Protein AF-A0A645D4P2-F1 (afdb_monomer)

Mean predicted aligned error: 5.62 Å

Structure (mmCIF, N/CA/C/O backbone):
data_AF-A0A645D4P2-F1
#
_entry.id   AF-A0A645D4P2-F1
#
loop_
_atom_site.group_PDB
_atom_site.id
_atom_site.type_symbol
_atom_site.label_atom_id
_atom_site.label_alt_id
_atom_site.label_comp_id
_atom_site.label_asym_id
_atom_site.label_entity_id
_atom_site.label_seq_id
_atom_site.pdbx_PDB_ins_code
_atom_site.Cartn_x
_atom_site.Cartn_y
_atom_site.Cartn_z
_atom_site.occupancy
_atom_site.B_iso_or_equiv
_atom_site.auth_seq_id
_atom_site.auth_comp_id
_atom_site.auth_asym_id
_atom_site.auth_atom_id
_atom_site.pdbx_PDB_model_num
ATOM 1 N N . MET A 1 1 ? -5.828 -7.688 -6.138 1.00 94.00 1 MET A N 1
ATOM 2 C CA . MET A 1 1 ? -4.393 -7.335 -6.140 1.00 94.00 1 MET A CA 1
ATOM 3 C C . MET A 1 1 ? -4.231 -5.872 -5.754 1.00 94.00 1 MET A C 1
ATOM 5 O O . MET A 1 1 ? -5.109 -5.082 -6.082 1.00 94.00 1 MET A O 1
ATOM 9 N N . ILE A 1 2 ? -3.149 -5.520 -5.058 1.00 96.50 2 ILE A N 1
ATOM 10 C CA . ILE A 1 2 ? -2.760 -4.126 -4.807 1.00 96.50 2 ILE A CA 1
ATOM 11 C C . ILE A 1 2 ? -1.397 -3.894 -5.472 1.00 96.50 2 ILE A C 1
ATOM 13 O O . ILE A 1 2 ? -0.503 -4.706 -5.253 1.00 96.50 2 ILE A O 1
ATOM 17 N N . HIS A 1 3 ? -1.246 -2.829 -6.264 1.00 95.44 3 HIS A N 1
ATOM 18 C CA . HIS A 1 3 ? 0.012 -2.453 -6.926 1.00 95.44 3 HIS A CA 1
ATOM 19 C C . HIS A 1 3 ? 0.374 -0.998 -6.607 1.00 95.44 3 HIS A C 1
ATOM 21 O O . HIS A 1 3 ? -0.410 -0.090 -6.860 1.00 95.44 3 HIS A O 1
ATOM 27 N N . LEU A 1 4 ? 1.554 -0.747 -6.049 1.00 95.38 4 LEU A N 1
ATOM 28 C CA . LEU A 1 4 ? 1.895 0.562 -5.475 1.00 95.38 4 LEU A CA 1
ATOM 29 C C . LEU A 1 4 ? 2.664 1.469 -6.446 1.00 95.38 4 LEU A C 1
ATOM 31 O O . LEU A 1 4 ? 3.455 2.280 -5.994 1.00 95.38 4 LEU A O 1
ATOM 35 N N . GLY A 1 5 ? 2.423 1.341 -7.752 1.00 93.44 5 GLY A N 1
ATOM 36 C CA . GLY A 1 5 ? 3.060 2.134 -8.819 1.00 93.44 5 GLY A CA 1
ATOM 37 C C . GLY A 1 5 ? 4.342 1.539 -9.397 1.00 93.44 5 GLY A C 1
ATOM 38 O O . GLY A 1 5 ? 4.770 0.473 -8.963 1.00 93.44 5 GLY A O 1
ATOM 39 N N . ASP A 1 6 ? 4.914 2.231 -10.383 1.00 91.94 6 ASP A N 1
ATOM 40 C CA . ASP A 1 6 ? 6.111 1.848 -11.152 1.00 91.94 6 ASP A CA 1
ATOM 41 C C . ASP A 1 6 ? 5.951 0.507 -11.892 1.00 91.94 6 ASP A C 1
ATOM 43 O O . ASP A 1 6 ? 6.824 -0.358 -11.885 1.00 91.94 6 ASP A O 1
ATOM 47 N N . GLY A 1 7 ? 4.793 0.316 -12.524 1.00 89.88 7 GLY A N 1
ATOM 48 C CA . GLY A 1 7 ? 4.439 -0.942 -13.190 1.00 89.88 7 GLY A CA 1
ATOM 49 C C . GLY A 1 7 ? 3.096 -0.899 -13.912 1.00 89.88 7 GLY A C 1
ATOM 50 O O . GLY A 1 7 ? 2.404 -1.913 -13.999 1.00 89.88 7 GLY A O 1
ATOM 51 N N . LYS A 1 8 ? 2.682 0.274 -14.414 1.00 89.50 8 LYS A N 1
ATOM 52 C CA . LYS A 1 8 ? 1.379 0.462 -15.077 1.00 89.50 8 LYS A CA 1
ATOM 53 C C . LYS A 1 8 ? 1.113 -0.565 -16.180 1.00 89.50 8 LYS A C 1
ATOM 55 O O . LYS A 1 8 ? 0.022 -1.119 -16.231 1.00 89.50 8 LYS A O 1
ATOM 60 N N . ALA A 1 9 ? 2.098 -0.848 -17.034 1.00 90.06 9 ALA A N 1
ATOM 61 C CA . ALA A 1 9 ? 1.942 -1.820 -18.118 1.00 90.06 9 ALA A CA 1
ATOM 62 C C . ALA A 1 9 ? 1.630 -3.237 -17.599 1.00 90.06 9 ALA A C 1
ATOM 64 O O . ALA A 1 9 ? 0.767 -3.916 -18.153 1.00 90.06 9 ALA A O 1
ATOM 65 N N . ASP A 1 10 ? 2.274 -3.655 -16.506 1.00 90.81 10 ASP A N 1
ATOM 66 C CA . ASP A 1 10 ? 2.017 -4.953 -15.880 1.00 90.81 10 ASP A CA 1
ATOM 67 C C . ASP A 1 10 ? 0.618 -4.999 -15.259 1.00 90.81 10 ASP A C 1
ATOM 69 O O . ASP A 1 10 ? -0.096 -5.991 -15.399 1.00 90.81 10 ASP A O 1
ATOM 73 N N . VAL A 1 11 ? 0.186 -3.910 -14.616 1.00 92.56 11 VAL A N 1
ATOM 74 C CA . VAL A 1 11 ? -1.170 -3.797 -14.061 1.00 92.56 11 VAL A CA 1
ATOM 75 C C . VAL A 1 11 ? -2.234 -3.918 -15.151 1.00 92.56 11 VAL A C 1
ATOM 77 O O . VAL A 1 11 ? -3.190 -4.673 -14.965 1.00 92.56 11 VAL A O 1
ATOM 80 N N . GLU A 1 12 ? -2.073 -3.221 -16.278 1.00 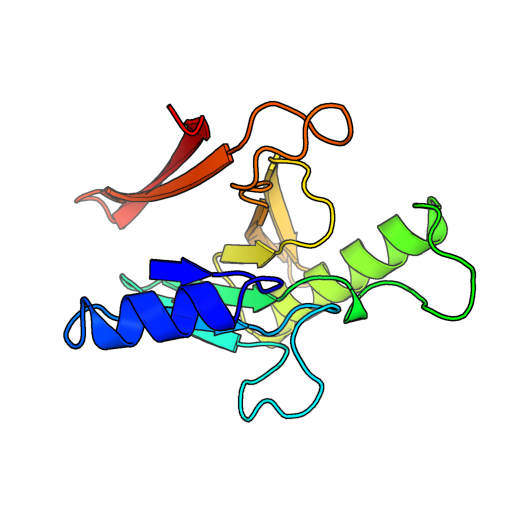92.81 12 GLU A N 1
ATOM 81 C CA . GLU A 1 12 ? -3.020 -3.299 -17.397 1.00 92.81 12 GLU A CA 1
ATOM 82 C C . GLU A 1 12 ? -3.071 -4.706 -17.993 1.00 92.81 12 GLU A C 1
ATOM 84 O O . GLU A 1 12 ? -4.156 -5.259 -18.168 1.00 92.81 12 GLU A O 1
ATOM 89 N N . LYS A 1 13 ? -1.919 -5.360 -18.167 1.00 94.75 13 LYS A N 1
ATOM 90 C CA . LYS A 1 13 ? -1.882 -6.758 -18.605 1.00 94.75 13 LYS A CA 1
ATOM 91 C C . LYS A 1 13 ? -2.621 -7.691 -17.642 1.00 94.75 13 LYS A C 1
ATOM 93 O O . LYS A 1 13 ? -3.378 -8.557 -18.066 1.00 94.75 13 LYS A O 1
ATOM 98 N N . VAL A 1 14 ? -2.461 -7.501 -16.331 1.00 94.81 14 VAL A N 1
ATOM 99 C CA . VAL A 1 14 ? -3.196 -8.295 -15.333 1.00 94.81 14 VAL A CA 1
ATOM 100 C C . VAL A 1 14 ? -4.703 -8.005 -15.381 1.00 94.81 14 VAL A C 1
ATOM 102 O O . VAL A 1 14 ? -5.494 -8.920 -15.145 1.00 94.81 14 VAL A O 1
ATOM 105 N N . ARG A 1 15 ? -5.131 -6.774 -15.699 1.00 94.94 15 ARG A N 1
ATOM 106 C CA . ARG A 1 15 ? -6.555 -6.453 -15.925 1.00 94.94 15 ARG A CA 1
ATOM 107 C C . ARG A 1 15 ? -7.109 -7.201 -17.137 1.00 94.94 15 ARG A C 1
ATOM 109 O O . ARG A 1 15 ? -8.221 -7.718 -17.051 1.00 94.94 15 ARG A O 1
ATOM 116 N N . GLU A 1 16 ? -6.345 -7.272 -18.224 1.00 96.81 16 GLU A N 1
ATOM 117 C CA . GLU A 1 16 ? -6.713 -8.001 -19.444 1.00 96.81 16 GLU A CA 1
ATOM 118 C C . GLU A 1 16 ? -6.803 -9.514 -19.198 1.00 96.81 16 GLU A C 1
ATOM 120 O O . GLU A 1 16 ? -7.820 -10.132 -19.518 1.00 96.81 16 GLU A O 1
ATOM 125 N N . ASP A 1 17 ? -5.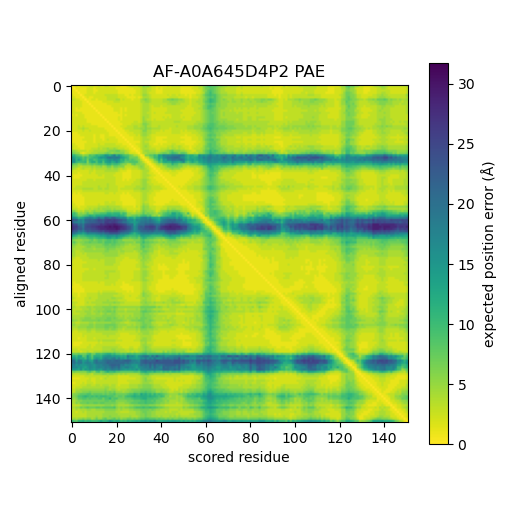779 -10.095 -18.569 1.00 97.88 17 ASP A N 1
ATOM 126 C CA . ASP A 1 17 ? -5.691 -11.536 -18.301 1.00 97.88 17 ASP A CA 1
ATOM 127 C C . ASP A 1 17 ? -6.708 -11.994 -17.231 1.00 97.88 17 ASP A C 1
ATOM 129 O O . ASP A 1 17 ? -7.215 -13.120 -17.274 1.00 97.88 17 ASP A O 1
ATOM 133 N N . TYR A 1 18 ? -7.035 -11.128 -16.262 1.00 97.12 18 TYR A N 1
ATOM 134 C CA . TYR A 1 18 ? -7.900 -11.441 -15.116 1.00 97.12 18 TYR A CA 1
ATOM 135 C C . TYR A 1 18 ? -8.988 -10.375 -14.887 1.00 97.12 18 TYR A C 1
ATOM 137 O O . TYR A 1 18 ? -9.040 -9.755 -13.819 1.00 97.12 18 TYR A O 1
ATOM 145 N N . PRO A 1 19 ? -9.957 -10.219 -15.807 1.00 95.75 19 PRO A N 1
ATOM 146 C CA . PRO A 1 19 ? -10.910 -9.101 -15.800 1.00 95.75 19 PRO A CA 1
ATOM 147 C C . PRO A 1 19 ? -11.863 -9.078 -14.595 1.00 95.75 19 PRO A C 1
ATOM 149 O O . PRO A 1 19 ? -12.487 -8.061 -14.304 1.00 95.75 19 PRO A O 1
ATOM 152 N N . LYS A 1 20 ? -12.000 -10.200 -13.877 1.00 96.81 20 LYS A N 1
ATOM 153 C CA . LYS A 1 20 ? -12.830 -10.306 -12.663 1.00 96.81 20 LYS A CA 1
ATOM 154 C C . LYS A 1 20 ? -12.050 -10.057 -11.372 1.00 96.81 20 LYS A C 1
ATOM 156 O O . LYS A 1 20 ? -12.659 -9.997 -10.304 1.00 96.81 20 LYS A O 1
ATOM 161 N N . MET A 1 21 ? -10.721 -9.979 -11.431 1.00 95.19 21 MET A N 1
ATOM 162 C CA . MET A 1 21 ? -9.915 -9.755 -10.239 1.00 95.19 21 MET A CA 1
ATOM 163 C C . MET A 1 21 ? -9.988 -8.273 -9.849 1.00 95.19 21 MET A C 1
ATOM 165 O O . MET A 1 21 ? -9.658 -7.418 -10.667 1.00 95.19 21 MET A O 1
ATOM 169 N N . PRO A 1 22 ? -10.363 -7.928 -8.604 1.00 94.25 22 PRO A N 1
ATOM 170 C CA . PRO A 1 22 ? -10.297 -6.544 -8.155 1.00 94.25 22 PRO A CA 1
ATOM 171 C C . PRO A 1 22 ? -8.833 -6.104 -8.065 1.00 94.25 22 PRO A C 1
ATOM 173 O O . PRO A 1 22 ? -8.017 -6.766 -7.409 1.00 94.25 22 PRO A O 1
ATOM 176 N N . ILE A 1 23 ? -8.498 -4.989 -8.711 1.00 94.69 23 ILE A N 1
ATOM 177 C CA . ILE A 1 23 ? -7.151 -4.413 -8.720 1.00 94.69 23 ILE A CA 1
ATOM 178 C C . ILE A 1 23 ? -7.212 -2.973 -8.219 1.00 94.69 23 ILE A C 1
ATOM 180 O O . ILE A 1 23 ? -7.950 -2.149 -8.758 1.00 94.69 23 ILE A O 1
ATOM 184 N N . TYR A 1 24 ? -6.415 -2.686 -7.192 1.00 95.56 24 TYR A N 1
ATOM 185 C CA . TYR A 1 24 ? -6.199 -1.344 -6.667 1.00 95.56 24 TYR A CA 1
ATOM 186 C C . TYR A 1 24 ? -4.756 -0.947 -6.951 1.00 95.56 24 TYR A C 1
ATOM 188 O O . TYR A 1 24 ? -3.831 -1.569 -6.435 1.00 95.56 24 TYR A O 1
ATOM 196 N N . ASN A 1 25 ? -4.553 0.075 -7.769 1.00 95.00 25 ASN A N 1
ATOM 197 C CA . ASN A 1 25 ? -3.229 0.595 -8.081 1.00 95.00 25 ASN A CA 1
ATOM 198 C C . ASN A 1 25 ? -3.150 2.101 -7.862 1.00 95.00 25 ASN A C 1
ATOM 200 O O . ASN A 1 25 ? -4.163 2.789 -7.950 1.00 95.00 25 ASN A O 1
ATOM 204 N N . VAL A 1 26 ? -1.953 2.594 -7.581 1.00 95.06 26 VAL A N 1
ATOM 205 C CA . VAL A 1 26 ? -1.618 4.023 -7.599 1.00 95.06 26 VAL A CA 1
ATOM 206 C C . VAL A 1 26 ? -0.448 4.234 -8.554 1.00 95.06 26 VAL A C 1
ATOM 208 O O . VAL A 1 26 ? 0.334 3.300 -8.727 1.00 95.06 26 VAL A O 1
ATOM 211 N N . PRO A 1 27 ? -0.333 5.401 -9.199 1.00 93.00 27 PRO A N 1
ATOM 212 C CA . PRO A 1 27 ? 0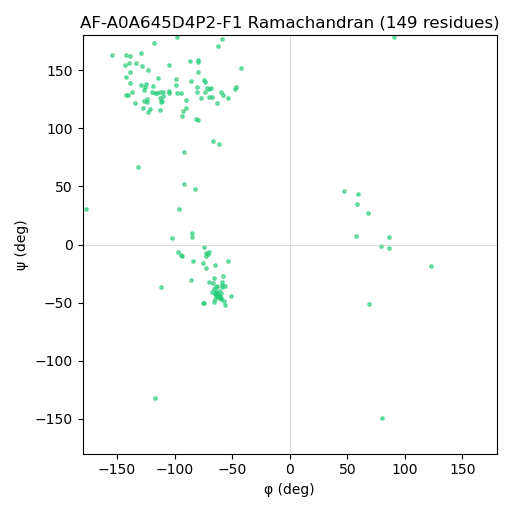.791 5.699 -10.075 1.00 93.00 27 PRO A CA 1
ATOM 213 C C . PRO A 1 27 ? 2.077 5.969 -9.282 1.00 93.00 27 PRO A C 1
ATOM 215 O O . PRO A 1 27 ? 2.061 6.618 -8.231 1.00 93.00 27 PRO A O 1
ATOM 218 N N . GLY A 1 28 ? 3.190 5.457 -9.796 1.00 90.25 28 GLY A N 1
ATOM 219 C CA . GLY A 1 28 ? 4.546 5.758 -9.348 1.00 90.25 28 GLY A CA 1
ATOM 220 C C . GLY A 1 28 ? 5.230 6.821 -10.202 1.00 90.25 28 GLY A C 1
ATOM 221 O O . GLY A 1 28 ? 4.636 7.348 -11.141 1.00 90.25 28 GLY A O 1
ATOM 222 N N . ASN A 1 29 ? 6.462 7.186 -9.849 1.00 88.19 29 ASN A N 1
ATOM 223 C CA . ASN A 1 29 ? 7.170 8.280 -10.522 1.00 88.19 29 ASN A CA 1
ATOM 224 C C . ASN A 1 29 ? 7.639 7.923 -11.937 1.00 88.19 29 ASN A C 1
ATOM 226 O O . ASN A 1 29 ? 7.934 8.837 -12.706 1.00 88.19 29 ASN A O 1
ATOM 230 N N . VAL A 1 30 ? 7.749 6.633 -12.284 1.00 85.38 30 VAL A N 1
ATOM 231 C CA . VAL A 1 30 ? 8.075 6.220 -13.663 1.00 85.38 30 VAL A CA 1
ATOM 232 C C . VAL A 1 30 ? 6.843 5.852 -14.486 1.00 85.38 30 VAL A C 1
ATOM 234 O O . VAL A 1 30 ? 6.955 5.627 -15.693 1.00 85.38 30 VAL A O 1
ATOM 237 N N . ASP A 1 31 ? 5.659 5.808 -13.870 1.00 84.94 31 ASP A N 1
ATOM 238 C CA . ASP A 1 31 ? 4.422 5.629 -14.618 1.00 84.94 31 ASP A CA 1
ATOM 239 C C . ASP A 1 31 ? 4.136 6.904 -15.430 1.00 84.94 31 ASP A C 1
ATOM 241 O O . ASP A 1 31 ? 4.244 8.022 -14.933 1.00 84.94 31 ASP A O 1
ATOM 245 N N . SER A 1 32 ? 3.777 6.748 -16.709 1.00 69.00 32 SER A N 1
ATOM 246 C CA . SER A 1 32 ? 3.519 7.873 -17.620 1.00 69.00 32 SER A CA 1
ATOM 247 C C . SER A 1 32 ? 2.602 8.934 -16.988 1.00 69.00 32 SER A C 1
ATOM 249 O O . SER A 1 32 ? 1.511 8.577 -16.533 1.00 69.00 32 SER A O 1
ATOM 251 N N . ASN A 1 33 ? 2.958 10.222 -17.100 1.00 61.69 33 ASN A N 1
ATOM 252 C CA . ASN A 1 33 ? 2.185 11.367 -16.577 1.00 61.69 33 ASN A CA 1
ATOM 253 C C . ASN A 1 33 ? 0.713 11.429 -17.036 1.00 61.69 33 ASN A C 1
ATOM 255 O O . ASN A 1 33 ? -0.077 12.181 -16.476 1.00 61.69 33 ASN A O 1
ATOM 259 N N . ASN A 1 34 ? 0.331 10.658 -18.058 1.00 58.88 34 ASN A N 1
ATOM 260 C CA . ASN A 1 34 ? -1.053 10.505 -18.484 1.00 58.88 34 ASN A CA 1
ATOM 261 C C . ASN A 1 34 ? -1.700 9.303 -17.773 1.00 58.88 34 ASN A C 1
ATOM 263 O O . ASN A 1 34 ? -1.781 8.191 -18.312 1.00 58.88 34 ASN A O 1
ATOM 267 N N . THR A 1 35 ? -2.102 9.507 -16.523 1.00 67.50 35 THR A N 1
ATOM 268 C CA . THR A 1 35 ? -2.847 8.526 -15.733 1.00 67.50 35 THR A CA 1
ATOM 269 C C . THR A 1 35 ? -4.118 9.168 -15.186 1.00 67.50 35 THR A C 1
ATOM 271 O O . THR A 1 35 ? -4.073 10.270 -14.652 1.00 67.50 35 THR A O 1
ATOM 274 N N . ASN A 1 36 ? -5.252 8.476 -15.320 1.00 77.81 36 ASN A N 1
ATOM 275 C CA . ASN A 1 36 ? -6.516 8.873 -14.686 1.00 77.81 36 ASN A CA 1
ATOM 276 C C . ASN A 1 36 ? -6.612 8.352 -13.238 1.00 77.81 36 ASN A C 1
ATOM 278 O O . ASN A 1 36 ? -7.668 8.438 -12.618 1.00 77.81 36 ASN A O 1
ATOM 282 N N . GLU A 1 37 ? -5.537 7.749 -12.722 1.00 84.00 37 GLU A N 1
ATOM 283 C CA . GLU A 1 37 ? -5.485 7.162 -11.386 1.00 84.00 37 GLU A CA 1
ATOM 284 C C . GLU A 1 37 ? -5.118 8.209 -10.332 1.00 84.00 37 GLU A C 1
ATOM 286 O O . GLU A 1 37 ? -4.233 9.039 -10.534 1.00 84.00 37 GLU A O 1
ATOM 291 N N . GLU A 1 38 ? -5.763 8.121 -9.172 1.00 89.25 38 GLU A N 1
ATOM 292 C CA . GLU A 1 38 ? -5.460 8.967 -8.020 1.00 89.25 38 GLU A CA 1
ATOM 293 C C . GLU A 1 38 ? -4.075 8.632 -7.437 1.00 89.25 38 GLU A C 1
ATOM 295 O O . GLU A 1 38 ? -3.748 7.464 -7.215 1.00 89.25 38 GLU A O 1
ATOM 300 N N . TRP A 1 39 ? -3.277 9.659 -7.127 1.00 91.12 39 TRP A N 1
ATOM 301 C CA . TRP A 1 39 ? -1.963 9.508 -6.478 1.00 91.12 39 TRP A CA 1
ATOM 302 C C . TRP A 1 39 ? -2.048 8.963 -5.046 1.00 91.12 39 TRP A C 1
ATOM 304 O O . TRP A 1 39 ? -1.125 8.301 -4.564 1.00 91.12 39 TRP A O 1
ATOM 314 N N . VAL A 1 40 ? -3.164 9.246 -4.372 1.00 94.94 40 VAL A N 1
ATOM 315 C CA . VAL A 1 40 ? -3.538 8.693 -3.071 1.00 94.94 40 VAL A CA 1
ATOM 316 C C . VAL A 1 40 ? -4.871 7.989 -3.258 1.00 94.94 40 VAL A C 1
ATOM 318 O O . VAL A 1 40 ? -5.862 8.637 -3.577 1.00 94.94 40 VAL A O 1
ATOM 321 N N . LYS A 1 41 ? -4.904 6.674 -3.051 1.00 96.56 41 LYS A N 1
ATOM 322 C CA . LYS A 1 41 ? -6.127 5.878 -3.191 1.00 96.56 41 LYS A CA 1
ATOM 323 C C . LYS A 1 41 ? -6.568 5.350 -1.839 1.00 96.56 41 LYS A C 1
ATOM 325 O O . LYS A 1 41 ? -5.777 4.749 -1.113 1.00 96.56 41 LYS A O 1
ATOM 330 N N . VAL A 1 42 ? -7.845 5.534 -1.523 1.00 97.88 42 VAL A N 1
ATOM 331 C CA . VAL A 1 42 ? -8.464 4.992 -0.310 1.00 97.88 42 VAL A CA 1
ATOM 332 C C . VAL A 1 42 ? -9.431 3.890 -0.702 1.00 97.88 42 VAL A C 1
ATOM 334 O O . VAL A 1 42 ? -10.306 4.092 -1.541 1.00 97.88 42 VAL A O 1
ATOM 337 N N . CYS A 1 43 ? -9.298 2.714 -0.098 1.00 96.62 43 CYS A N 1
ATOM 338 C CA . CYS A 1 43 ? -10.226 1.613 -0.334 1.00 96.62 43 CYS A CA 1
ATOM 339 C C . CYS A 1 43 ? -10.556 0.856 0.951 1.00 96.62 43 CYS A C 1
ATOM 341 O O . CYS A 1 43 ? -9.805 0.879 1.925 1.00 96.62 43 CYS A O 1
ATOM 343 N N . GLU A 1 44 ? -11.706 0.185 0.959 1.00 95.75 44 GLU A N 1
ATOM 344 C CA . GLU A 1 44 ? -12.122 -0.667 2.068 1.00 95.75 44 GLU A CA 1
ATOM 345 C C . GLU A 1 44 ? -12.095 -2.132 1.639 1.00 95.75 44 GLU A C 1
ATOM 347 O O . GLU A 1 44 ? -12.719 -2.519 0.651 1.00 95.75 44 GLU A O 1
ATOM 352 N N . ILE A 1 45 ? -11.347 -2.955 2.375 1.00 92.56 45 ILE A N 1
ATOM 353 C CA . ILE A 1 45 ? -11.207 -4.386 2.101 1.00 92.56 45 ILE A CA 1
ATOM 354 C C . ILE A 1 45 ? -11.349 -5.126 3.428 1.00 92.56 45 ILE A C 1
ATOM 356 O O . ILE A 1 45 ? -10.604 -4.866 4.370 1.00 92.56 45 ILE A O 1
ATOM 360 N N . GLY A 1 46 ? -12.316 -6.043 3.521 1.00 89.69 46 GLY A N 1
ATOM 361 C CA . GLY A 1 46 ? -12.526 -6.855 4.726 1.00 89.69 46 GLY A CA 1
ATOM 362 C C . GLY A 1 46 ? -12.804 -6.037 5.997 1.00 89.69 46 GLY A C 1
ATOM 363 O O . GLY A 1 46 ? -12.334 -6.411 7.071 1.00 89.69 46 GLY A O 1
ATOM 364 N N . GLY A 1 47 ? -13.512 -4.906 5.876 1.00 91.31 47 GLY A N 1
ATOM 365 C CA . GLY A 1 47 ? -13.806 -4.002 6.997 1.00 91.31 47 GLY A CA 1
ATOM 366 C C . GLY A 1 47 ? -12.570 -3.285 7.551 1.00 91.31 47 GLY A C 1
ATOM 367 O O . GLY A 1 47 ? -12.503 -2.988 8.748 1.00 91.31 47 GLY A O 1
ATOM 368 N N . LYS A 1 48 ? -11.547 -3.091 6.711 1.00 93.50 48 LYS A N 1
ATOM 369 C CA . LYS A 1 48 ? -10.345 -2.309 7.012 1.00 93.50 48 LYS A CA 1
ATOM 370 C C . LYS A 1 48 ? -10.163 -1.232 5.964 1.00 93.50 48 LYS A C 1
ATOM 372 O O . LYS A 1 48 ? -10.323 -1.501 4.772 1.00 93.50 48 LYS A O 1
ATOM 377 N N . ARG A 1 49 ? -9.794 -0.038 6.415 1.00 97.00 49 ARG A N 1
ATOM 378 C CA . ARG A 1 49 ? -9.551 1.123 5.563 1.00 97.00 49 ARG A CA 1
ATOM 379 C C . ARG A 1 49 ? -8.078 1.203 5.178 1.00 97.00 49 ARG A C 1
ATOM 381 O O . ARG A 1 49 ? -7.215 1.387 6.039 1.00 97.00 49 ARG A O 1
ATOM 388 N N . PHE A 1 50 ? -7.813 1.049 3.889 1.00 97.69 50 PHE A N 1
ATOM 389 C CA . PHE A 1 50 ? -6.490 1.106 3.284 1.00 97.69 50 PHE A CA 1
ATOM 390 C C . PHE A 1 50 ? -6.253 2.477 2.663 1.00 97.69 50 PHE A C 1
ATOM 392 O O . PHE A 1 50 ? -7.120 2.997 1.965 1.00 97.69 50 PHE A O 1
ATOM 399 N N . VAL A 1 51 ? -5.055 3.011 2.871 1.00 98.19 51 VAL A N 1
ATOM 400 C CA . VAL A 1 51 ? -4.507 4.144 2.125 1.00 98.19 51 VAL A CA 1
ATOM 401 C C . VAL A 1 51 ? -3.329 3.637 1.309 1.00 98.19 51 VAL A C 1
ATOM 403 O O . VAL A 1 51 ? -2.424 3.006 1.852 1.00 98.19 51 VAL A O 1
ATOM 406 N N . LEU A 1 52 ? -3.356 3.890 0.008 1.00 97.75 52 LEU A N 1
ATOM 407 C CA . LEU A 1 52 ? -2.336 3.475 -0.94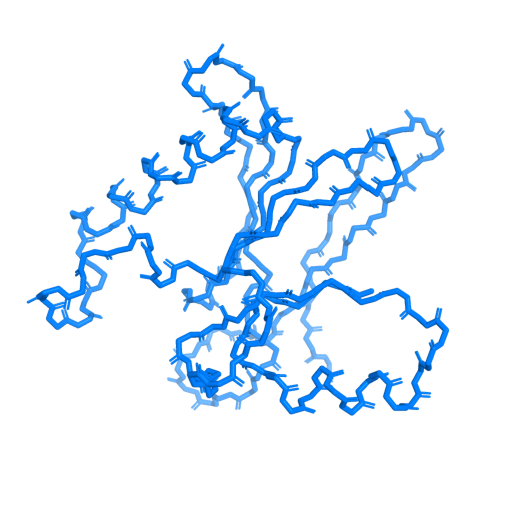5 1.00 97.75 52 LEU A CA 1
ATOM 408 C C . LEU A 1 52 ? -1.670 4.721 -1.516 1.00 97.75 52 LEU A C 1
ATOM 410 O O . LEU A 1 52 ? -2.365 5.626 -1.977 1.00 97.75 52 LEU A O 1
ATOM 414 N N . VAL A 1 53 ? -0.342 4.748 -1.516 1.00 95.81 53 VAL A N 1
ATOM 415 C CA . VAL A 1 53 ? 0.471 5.793 -2.158 1.00 95.81 53 VAL A CA 1
ATOM 416 C C . VAL A 1 53 ? 1.716 5.166 -2.768 1.00 95.81 53 VAL A C 1
ATOM 418 O O . VAL A 1 53 ? 2.166 4.134 -2.288 1.00 95.81 53 VAL A O 1
ATOM 421 N N . HIS A 1 54 ? 2.320 5.757 -3.799 1.00 93.88 54 HIS A N 1
ATOM 422 C CA . HIS A 1 54 ? 3.628 5.262 -4.244 1.00 93.88 54 HIS A CA 1
ATOM 423 C C . HIS A 1 54 ? 4.741 5.700 -3.284 1.00 93.88 54 HIS A C 1
ATOM 425 O O . HIS A 1 54 ? 5.501 4.871 -2.801 1.00 93.88 54 HIS A O 1
ATOM 431 N N . GLY A 1 55 ? 4.803 6.992 -2.944 1.00 88.06 55 GLY A N 1
ATOM 432 C CA . GLY A 1 55 ? 5.741 7.533 -1.949 1.00 88.06 55 GLY A CA 1
ATOM 433 C C . GLY A 1 55 ? 6.670 8.640 -2.456 1.00 88.06 55 GLY A C 1
ATOM 434 O O . GLY A 1 55 ? 7.157 9.413 -1.637 1.00 88.06 55 GLY A O 1
ATOM 435 N N . HIS A 1 56 ? 6.857 8.784 -3.774 1.00 85.62 56 HIS A N 1
ATOM 436 C CA . HIS A 1 56 ? 7.711 9.831 -4.362 1.00 85.62 56 HIS A CA 1
ATOM 437 C C . HIS A 1 56 ? 7.189 11.251 -4.074 1.00 85.62 56 HIS A C 1
ATOM 439 O O . HIS A 1 56 ? 7.963 12.139 -3.752 1.00 85.62 56 HIS A O 1
ATOM 445 N N . LEU A 1 57 ? 5.866 11.448 -4.042 1.00 83.31 57 LEU A N 1
ATOM 446 C CA . LEU A 1 57 ? 5.257 12.744 -3.702 1.00 83.31 57 LEU A CA 1
ATOM 447 C C . LEU A 1 57 ? 5.417 13.145 -2.225 1.00 83.31 57 LEU A C 1
ATOM 449 O O . LEU A 1 57 ? 4.995 14.225 -1.822 1.00 83.31 57 LEU A O 1
ATOM 453 N N . MET A 1 58 ? 5.955 12.255 -1.388 1.00 79.62 58 MET A N 1
ATOM 454 C CA . MET A 1 58 ? 6.104 12.481 0.052 1.00 79.62 58 MET A CA 1
ATOM 455 C C . MET A 1 58 ? 7.497 13.044 0.398 1.00 79.62 58 MET A C 1
ATOM 457 O O . MET A 1 58 ? 7.739 13.457 1.537 1.00 79.62 58 MET A O 1
ATOM 461 N N . ILE A 1 59 ? 8.415 13.069 -0.574 1.00 74.19 59 ILE A N 1
ATOM 462 C CA . ILE A 1 59 ? 9.764 13.630 -0.448 1.00 74.19 59 ILE A CA 1
ATOM 463 C C . ILE A 1 59 ? 9.859 14.978 -1.173 1.00 74.19 59 ILE A C 1
ATOM 465 O O . ILE A 1 59 ? 9.105 15.259 -2.098 1.00 74.19 59 ILE A O 1
ATOM 469 N N . ASN A 1 60 ? 10.786 15.839 -0.747 1.00 61.22 60 ASN A N 1
ATOM 470 C CA . ASN A 1 60 ? 10.990 17.130 -1.396 1.00 61.22 60 ASN A CA 1
ATOM 471 C C . ASN A 1 60 ? 11.856 16.948 -2.657 1.00 61.22 60 ASN A C 1
ATOM 473 O O . ASN A 1 60 ? 13.057 16.696 -2.559 1.00 61.22 60 ASN A O 1
ATOM 477 N N . GLU A 1 61 ? 11.246 17.083 -3.837 1.00 51.88 61 GLU A N 1
ATOM 478 C CA . GLU A 1 61 ? 11.873 16.815 -5.144 1.00 51.88 61 GLU A CA 1
ATOM 479 C C . GLU A 1 61 ? 12.940 17.850 -5.565 1.00 51.88 61 GLU A C 1
ATOM 481 O O . GLU A 1 61 ? 13.669 17.644 -6.533 1.00 51.88 61 GLU A O 1
ATOM 486 N N . THR A 1 62 ? 13.085 18.963 -4.834 1.00 49.97 62 THR A N 1
ATOM 487 C CA . THR A 1 62 ? 14.006 20.065 -5.196 1.00 49.97 62 THR A CA 1
ATOM 488 C C . THR A 1 62 ? 15.494 19.754 -4.992 1.00 49.97 62 THR A C 1
ATOM 490 O O . THR A 1 62 ? 16.352 20.510 -5.451 1.00 49.97 62 THR A O 1
ATOM 493 N N . LYS A 1 63 ? 15.833 18.641 -4.334 1.00 41.06 63 LYS A N 1
ATOM 494 C CA . LYS A 1 63 ? 17.212 18.164 -4.163 1.00 41.06 63 LYS A CA 1
ATOM 495 C C . LYS A 1 63 ? 17.318 16.780 -4.807 1.00 41.06 63 LYS A C 1
ATOM 497 O O . LYS A 1 63 ? 16.488 15.919 -4.545 1.00 41.06 63 LYS A O 1
ATOM 502 N N . GLN A 1 64 ? 18.344 16.559 -5.632 1.00 45.50 64 GLN A N 1
ATOM 503 C CA . GLN A 1 64 ? 18.663 15.244 -6.209 1.00 45.50 64 GLN A CA 1
ATOM 504 C C . GLN A 1 64 ? 18.539 14.084 -5.187 1.00 45.50 64 GLN A C 1
ATOM 506 O O . GLN A 1 64 ? 18.789 14.282 -3.993 1.00 45.50 64 GLN A O 1
ATOM 511 N N . PRO A 1 65 ? 18.226 12.859 -5.655 1.00 49.47 65 PRO A N 1
ATOM 512 C CA . PRO A 1 65 ? 17.437 11.833 -4.964 1.00 49.47 65 PRO A CA 1
ATOM 513 C C . PRO A 1 65 ? 18.252 11.001 -3.966 1.00 49.47 65 PRO A C 1
ATOM 515 O O . PRO A 1 65 ? 18.210 9.772 -3.963 1.00 49.47 65 PRO A O 1
ATOM 518 N N . LYS A 1 66 ? 19.044 11.641 -3.108 1.00 53.16 66 LYS A N 1
ATOM 519 C CA . LYS A 1 66 ? 19.597 10.934 -1.955 1.00 53.16 66 LYS A CA 1
ATOM 520 C C . LYS A 1 66 ? 18.521 10.883 -0.881 1.00 53.16 66 LYS A C 1
ATOM 522 O O . LYS A 1 66 ? 17.907 11.900 -0.558 1.00 53.16 66 LYS A O 1
ATOM 527 N N . GLN A 1 67 ? 18.298 9.693 -0.326 1.00 60.31 67 GLN A N 1
ATOM 528 C CA . GLN A 1 67 ? 17.544 9.528 0.911 1.00 60.31 67 GLN A CA 1
ATOM 529 C C . GLN A 1 67 ? 18.283 10.281 2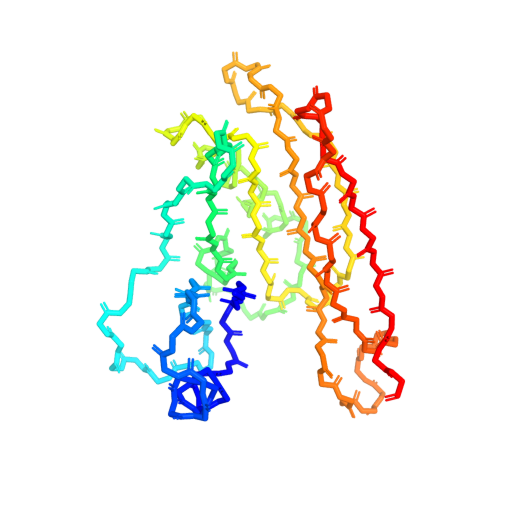.027 1.00 60.31 67 GLN A C 1
ATOM 531 O O . GLN A 1 67 ? 19.148 9.725 2.700 1.00 60.31 67 GLN A O 1
ATOM 536 N N . THR A 1 68 ? 18.005 11.572 2.175 1.00 73.00 68 THR A N 1
ATOM 537 C CA . THR A 1 68 ? 18.448 12.361 3.322 1.00 73.00 68 THR A CA 1
ATOM 538 C C . THR A 1 68 ? 17.520 12.085 4.496 1.00 73.00 68 THR A C 1
ATOM 540 O O . THR A 1 68 ? 16.355 11.713 4.312 1.00 73.00 68 THR A O 1
ATOM 543 N N . ASP A 1 69 ? 18.008 12.311 5.713 1.00 78.81 69 ASP A N 1
ATOM 544 C CA . ASP A 1 69 ? 17.156 12.233 6.900 1.00 78.81 69 ASP A CA 1
ATOM 545 C C . ASP A 1 69 ? 15.986 13.228 6.811 1.00 78.81 69 ASP A C 1
ATOM 547 O O . ASP A 1 69 ? 14.866 12.882 7.178 1.00 78.81 69 ASP A O 1
ATOM 551 N N . GLU A 1 70 ? 16.197 14.410 6.215 1.00 80.69 70 GLU A N 1
ATOM 552 C CA . GLU A 1 70 ? 15.136 15.390 5.925 1.00 80.69 70 GLU A CA 1
ATOM 553 C C . GLU A 1 70 ? 14.016 14.791 5.059 1.00 80.69 70 GLU A C 1
ATOM 555 O O . GLU A 1 70 ? 12.839 14.899 5.406 1.00 80.69 70 GLU A O 1
ATOM 560 N N . ASN A 1 71 ? 14.367 14.112 3.960 1.00 78.69 71 ASN A N 1
ATOM 561 C CA . ASN A 1 71 ? 13.392 13.491 3.063 1.00 78.69 71 ASN A CA 1
ATOM 562 C C . ASN A 1 71 ? 12.646 12.342 3.748 1.00 78.69 71 ASN A C 1
ATOM 564 O O . ASN A 1 71 ? 11.434 12.210 3.582 1.00 78.69 71 ASN A O 1
ATOM 568 N N . ARG A 1 72 ? 13.338 11.543 4.568 1.00 79.81 72 ARG A N 1
ATOM 569 C CA . ARG A 1 72 ? 12.715 10.461 5.349 1.00 79.81 72 ARG A CA 1
ATOM 570 C C . ARG A 1 72 ? 11.732 11.001 6.386 1.00 79.81 72 ARG A C 1
ATOM 572 O O . ARG A 1 72 ? 10.640 10.454 6.535 1.00 79.81 72 ARG A O 1
ATOM 579 N N . ILE A 1 73 ? 12.096 12.082 7.076 1.00 85.19 73 ILE A N 1
ATOM 580 C CA . ILE A 1 73 ? 11.230 12.763 8.046 1.00 85.19 73 ILE A CA 1
ATOM 581 C C . ILE A 1 73 ? 10.012 13.367 7.342 1.00 85.19 73 ILE A C 1
ATOM 583 O O . ILE A 1 73 ? 8.892 13.149 7.801 1.00 85.19 73 ILE A O 1
ATOM 587 N N . SER A 1 74 ? 10.209 14.067 6.219 1.00 86.44 74 SER A N 1
ATOM 588 C CA . SER A 1 74 ? 9.116 14.611 5.402 1.00 86.44 74 SER A CA 1
ATOM 589 C C . SER A 1 74 ? 8.146 13.511 4.981 1.00 86.44 74 SER A C 1
ATOM 591 O O . SER A 1 74 ? 6.955 13.598 5.274 1.00 86.44 74 SER A O 1
ATOM 593 N N . ALA A 1 75 ? 8.663 12.426 4.396 1.00 87.62 75 ALA A N 1
ATOM 594 C CA . ALA A 1 75 ? 7.832 11.328 3.926 1.00 87.62 75 ALA A CA 1
ATOM 595 C C . ALA A 1 75 ? 7.032 10.688 5.060 1.00 87.62 75 ALA A C 1
ATOM 597 O O . ALA A 1 75 ? 5.826 10.476 4.936 1.00 87.62 75 ALA A O 1
ATOM 598 N N . ARG A 1 76 ? 7.685 10.447 6.200 1.00 88.75 76 ARG A N 1
ATOM 599 C CA . ARG A 1 76 ? 7.024 9.936 7.399 1.00 88.75 76 ARG A CA 1
ATOM 600 C C . ARG A 1 76 ? 5.923 10.882 7.875 1.00 88.75 76 ARG A C 1
ATOM 602 O O . ARG A 1 76 ? 4.831 10.406 8.158 1.00 88.75 76 ARG A O 1
ATOM 609 N N . ASN A 1 77 ? 6.180 12.185 7.967 1.00 91.38 77 ASN A N 1
ATOM 610 C CA . ASN A 1 77 ? 5.191 13.155 8.442 1.00 91.38 77 ASN A CA 1
ATOM 611 C C . ASN A 1 77 ? 3.960 13.200 7.531 1.00 91.38 77 ASN A C 1
ATOM 613 O O . ASN A 1 77 ? 2.838 13.148 8.033 1.00 91.38 77 ASN A O 1
ATOM 617 N N . THR A 1 78 ? 4.156 13.207 6.212 1.00 92.44 78 THR A N 1
ATOM 618 C CA . THR A 1 78 ? 3.043 13.168 5.255 1.00 92.44 78 THR A CA 1
ATOM 619 C C . THR A 1 78 ? 2.267 11.856 5.359 1.00 92.44 78 THR A C 1
ATOM 621 O O . THR A 1 78 ? 1.040 11.867 5.376 1.00 92.44 78 THR A O 1
ATOM 624 N N . MET A 1 79 ? 2.947 10.717 5.529 1.00 93.62 79 MET A N 1
ATOM 625 C CA . MET A 1 79 ? 2.270 9.437 5.763 1.00 93.62 79 MET A CA 1
ATOM 626 C C . MET A 1 79 ? 1.475 9.415 7.077 1.00 93.62 79 MET A C 1
ATOM 628 O O . MET A 1 79 ? 0.401 8.823 7.118 1.00 93.62 79 MET A O 1
ATOM 632 N N . LEU A 1 80 ? 1.967 10.049 8.148 1.00 95.19 80 LEU A N 1
ATOM 633 C CA . LEU A 1 80 ? 1.211 10.181 9.397 1.00 95.19 80 LEU A CA 1
ATOM 634 C C . LEU A 1 80 ? -0.052 11.025 9.197 1.00 95.19 80 LEU A C 1
ATOM 636 O O . LEU A 1 80 ? -1.116 10.607 9.640 1.00 95.19 80 LEU A O 1
ATOM 640 N N . LEU A 1 81 ? 0.046 12.141 8.471 1.00 95.06 81 LEU A N 1
ATOM 641 C CA . LEU A 1 81 ? -1.112 12.967 8.130 1.00 95.06 81 LEU A CA 1
ATOM 642 C C . LEU A 1 81 ? -2.150 12.175 7.320 1.00 95.06 81 LEU A C 1
ATOM 644 O O . LEU A 1 81 ? -3.324 12.155 7.683 1.00 95.06 81 LEU A O 1
ATOM 648 N N . LEU A 1 82 ? -1.708 11.431 6.300 1.00 96.00 82 LEU A N 1
ATOM 649 C CA . LEU A 1 82 ? -2.582 10.573 5.497 1.00 96.00 82 LEU A CA 1
ATOM 650 C C . LEU A 1 82 ? -3.310 9.519 6.337 1.00 96.00 82 LEU A C 1
ATOM 652 O O . LEU A 1 82 ? -4.463 9.198 6.044 1.00 96.00 82 LEU A O 1
ATOM 656 N N . ILE A 1 83 ? -2.655 8.973 7.368 1.00 96.88 83 ILE A N 1
ATOM 657 C CA . ILE A 1 83 ? -3.282 8.027 8.298 1.00 96.88 83 ILE A CA 1
ATOM 658 C C . ILE A 1 83 ? -4.448 8.689 9.033 1.00 96.88 83 ILE A C 1
ATOM 660 O O . ILE A 1 83 ? -5.510 8.075 9.142 1.00 96.88 83 ILE A O 1
ATOM 664 N N . ASP A 1 84 ? -4.275 9.913 9.525 1.00 97.12 84 ASP A N 1
ATOM 665 C CA . ASP A 1 84 ? -5.315 10.605 10.288 1.00 97.12 84 ASP A CA 1
ATOM 666 C C . ASP A 1 84 ? -6.447 11.114 9.402 1.00 97.12 84 ASP A C 1
ATOM 668 O O . ASP A 1 84 ? -7.608 10.806 9.670 1.00 97.12 84 ASP A O 1
ATOM 672 N N . GLU A 1 85 ? -6.119 11.825 8.321 1.00 97.06 85 GLU A N 1
ATOM 673 C CA . GLU A 1 85 ? -7.099 12.400 7.388 1.00 97.06 85 GLU A CA 1
ATOM 674 C C . GLU A 1 85 ? -8.034 11.337 6.817 1.00 97.06 85 GLU A C 1
ATOM 676 O O . GLU A 1 85 ? -9.227 11.567 6.627 1.00 97.0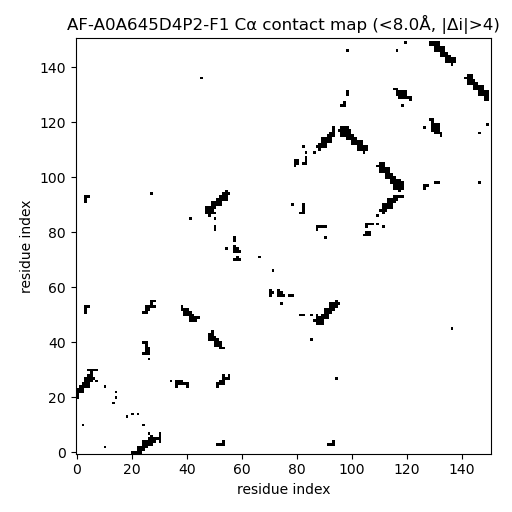6 85 GLU A O 1
ATOM 681 N N . ASN A 1 86 ? -7.497 10.139 6.586 1.00 97.31 86 ASN A N 1
ATOM 682 C CA . ASN A 1 86 ? -8.250 9.041 6.005 1.00 97.31 86 ASN A CA 1
ATOM 683 C C . ASN A 1 86 ? -8.685 8.005 7.032 1.00 97.31 86 ASN A C 1
ATOM 685 O O . ASN A 1 86 ? -9.235 6.986 6.621 1.00 97.31 86 ASN A O 1
ATOM 689 N N . ASN A 1 87 ? -8.460 8.219 8.332 1.00 97.00 87 ASN A N 1
ATOM 690 C CA . ASN A 1 87 ? -8.768 7.244 9.379 1.00 97.00 87 ASN A CA 1
ATOM 691 C C . ASN A 1 87 ? -8.253 5.834 9.005 1.00 97.00 87 ASN A C 1
ATOM 693 O O . ASN A 1 87 ? -8.985 4.843 9.086 1.00 97.00 87 ASN A O 1
ATOM 697 N N . ALA A 1 88 ? -7.011 5.745 8.531 1.00 97.62 88 ALA A N 1
ATOM 698 C CA . ALA A 1 88 ? -6.449 4.536 7.940 1.00 97.62 88 ALA A CA 1
ATOM 699 C C . ALA A 1 88 ? -6.183 3.461 9.000 1.00 97.62 88 ALA A C 1
ATOM 701 O O . ALA A 1 88 ? -5.596 3.737 10.046 1.00 97.62 88 ALA A O 1
ATOM 702 N N . ASP A 1 89 ? -6.571 2.221 8.715 1.00 96.00 89 ASP A N 1
ATOM 703 C CA . ASP A 1 89 ? -6.118 1.064 9.492 1.00 96.00 89 ASP A CA 1
ATOM 704 C C . ASP A 1 89 ? -4.773 0.549 8.963 1.00 96.00 89 ASP A C 1
ATOM 706 O O . ASP A 1 89 ? -3.971 -0.017 9.716 1.00 96.00 89 ASP A O 1
ATOM 710 N N . ILE A 1 90 ? -4.548 0.713 7.653 1.00 96.19 90 ILE A N 1
ATOM 711 C CA . ILE A 1 90 ? -3.372 0.237 6.925 1.00 96.19 90 ILE A CA 1
ATOM 712 C C . ILE A 1 90 ? -2.959 1.295 5.898 1.00 96.19 90 ILE A C 1
ATOM 714 O O . ILE A 1 90 ? -3.776 1.720 5.084 1.00 96.19 90 ILE A O 1
ATOM 718 N N . LEU A 1 91 ? -1.687 1.684 5.907 1.00 97.19 91 LEU A N 1
ATOM 719 C CA . LEU A 1 91 ? -1.051 2.501 4.880 1.00 97.19 91 LEU A CA 1
ATOM 720 C C . LEU A 1 91 ? -0.029 1.644 4.130 1.00 97.19 91 LEU A C 1
ATOM 722 O O . LEU A 1 91 ? 0.894 1.094 4.734 1.00 97.19 91 LEU A O 1
ATOM 726 N N . LEU A 1 92 ? -0.193 1.537 2.815 1.00 96.94 92 LEU A N 1
ATOM 727 C CA . LEU A 1 92 ? 0.720 0.827 1.926 1.00 96.94 92 LEU A CA 1
ATOM 728 C C . LEU A 1 92 ? 1.458 1.832 1.045 1.00 96.94 92 LEU A C 1
ATOM 730 O O . LEU A 1 92 ? 0.819 2.685 0.423 1.00 96.94 92 LEU A O 1
ATOM 734 N N . HIS A 1 93 ? 2.782 1.709 0.971 1.00 95.25 93 HIS A N 1
ATOM 735 C CA . HIS A 1 93 ? 3.591 2.508 0.058 1.00 95.25 93 HIS A CA 1
ATOM 736 C C . HIS A 1 93 ? 4.709 1.728 -0.638 1.00 95.25 93 HIS A C 1
ATOM 738 O O . HIS A 1 93 ? 5.074 0.641 -0.206 1.00 95.25 93 HIS A O 1
ATOM 744 N N . GLY A 1 94 ? 5.231 2.280 -1.732 1.00 91.38 94 GLY A N 1
ATOM 745 C CA . GLY A 1 94 ? 6.353 1.745 -2.502 1.00 91.38 94 GLY A CA 1
ATOM 746 C C . GLY A 1 94 ? 7.557 2.691 -2.488 1.00 91.38 94 GLY A C 1
ATOM 747 O O . GLY A 1 94 ? 7.958 3.187 -1.428 1.00 91.38 94 GLY A O 1
ATOM 748 N N . HIS A 1 95 ? 8.118 2.935 -3.676 1.00 89.62 95 HIS A N 1
ATOM 749 C CA . HIS A 1 95 ? 9.225 3.852 -3.980 1.00 89.62 95 HIS A CA 1
ATOM 750 C C . HIS A 1 95 ? 10.610 3.458 -3.447 1.00 89.62 95 HIS A C 1
ATOM 752 O O . HIS A 1 95 ? 11.572 3.416 -4.203 1.00 89.62 95 HIS A O 1
ATOM 758 N N . SER A 1 96 ? 10.751 3.136 -2.156 1.00 85.12 96 SER A N 1
ATOM 759 C CA . SER A 1 96 ? 12.080 2.842 -1.586 1.00 85.12 96 SER A CA 1
ATOM 760 C C . SER A 1 96 ? 12.636 1.471 -1.978 1.00 85.12 96 SER A C 1
ATOM 762 O O . SER A 1 96 ? 13.816 1.219 -1.764 1.00 85.12 96 SER A O 1
ATOM 764 N N . HIS A 1 97 ? 11.783 0.576 -2.490 1.00 86.38 97 HIS A N 1
ATOM 765 C CA . HIS A 1 97 ? 12.073 -0.841 -2.773 1.00 86.38 97 HIS A CA 1
ATOM 766 C C . HIS A 1 97 ? 12.547 -1.653 -1.551 1.00 86.38 97 HIS A C 1
ATOM 768 O O . HIS A 1 97 ? 12.903 -2.825 -1.671 1.00 86.38 97 HIS A O 1
ATOM 774 N N . GLU A 1 98 ? 12.500 -1.061 -0.359 1.00 86.12 98 GLU A N 1
ATOM 775 C CA . GLU A 1 98 ? 12.875 -1.692 0.898 1.00 86.12 98 GLU A CA 1
ATOM 776 C C . GLU A 1 98 ? 11.634 -2.300 1.547 1.00 86.12 98 GLU A C 1
ATOM 778 O O . GLU A 1 98 ? 10.741 -1.593 2.015 1.00 86.12 98 GLU A O 1
ATOM 783 N N . ALA A 1 99 ? 11.583 -3.628 1.572 1.00 89.56 99 ALA A N 1
ATOM 784 C CA . ALA A 1 99 ? 10.527 -4.360 2.245 1.00 89.56 99 ALA A CA 1
ATOM 785 C C . ALA A 1 99 ? 10.533 -4.082 3.754 1.00 89.56 99 ALA A C 1
ATOM 787 O O . ALA A 1 99 ? 11.504 -4.389 4.448 1.00 89.56 99 ALA A O 1
ATOM 788 N N . PHE A 1 100 ? 9.423 -3.574 4.287 1.00 90.06 100 PHE A N 1
ATOM 789 C CA . PHE A 1 100 ? 9.256 -3.436 5.729 1.00 90.06 100 PHE A CA 1
ATOM 790 C C . PHE A 1 100 ? 7.791 -3.441 6.156 1.00 90.06 100 PHE A C 1
ATOM 792 O O . PHE A 1 100 ? 6.864 -3.210 5.377 1.00 90.06 100 PHE A O 1
ATOM 799 N N . MET A 1 101 ? 7.593 -3.674 7.449 1.00 90.62 101 MET A N 1
ATOM 800 C CA . MET A 1 101 ? 6.303 -3.559 8.109 1.00 90.62 101 MET A CA 1
ATOM 801 C C . MET A 1 101 ? 6.513 -2.966 9.497 1.00 90.62 101 MET A C 1
ATOM 803 O O . MET A 1 101 ? 7.314 -3.471 10.284 1.00 90.62 101 MET A O 1
ATOM 807 N N . HIS A 1 102 ? 5.765 -1.915 9.812 1.00 91.00 102 HIS A N 1
ATOM 808 C CA . HIS A 1 102 ? 5.847 -1.249 11.102 1.00 91.00 102 HIS A CA 1
ATOM 809 C C . HIS A 1 102 ? 4.458 -0.876 11.615 1.00 91.00 102 HIS A C 1
ATOM 811 O O . HIS A 1 102 ? 3.600 -0.407 10.869 1.00 91.00 102 HIS A O 1
ATOM 817 N N . ARG A 1 103 ? 4.234 -1.063 12.917 1.00 93.00 103 ARG A N 1
ATOM 818 C CA . ARG A 1 103 ? 3.024 -0.584 13.582 1.00 93.00 103 ARG A CA 1
ATOM 819 C C . ARG A 1 103 ? 3.288 0.825 14.090 1.00 93.00 103 ARG A C 1
ATOM 821 O O . ARG A 1 103 ? 4.138 1.008 14.953 1.00 93.00 103 ARG A O 1
ATOM 828 N N . THR A 1 104 ? 2.544 1.795 13.58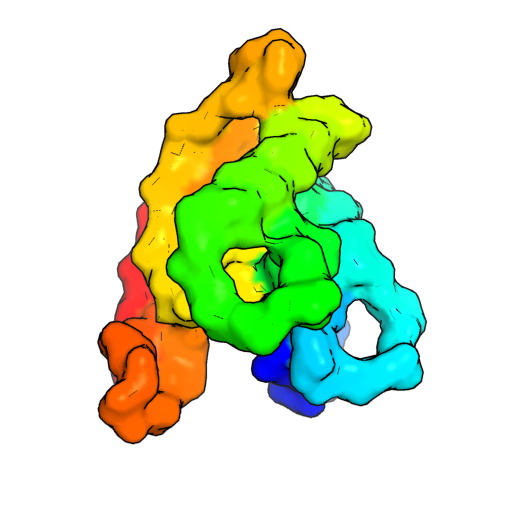0 1.00 93.81 104 THR A N 1
ATOM 829 C CA . THR A 1 104 ? 2.676 3.205 13.952 1.00 93.81 104 THR A CA 1
ATOM 830 C C . THR A 1 104 ? 1.389 3.729 14.586 1.00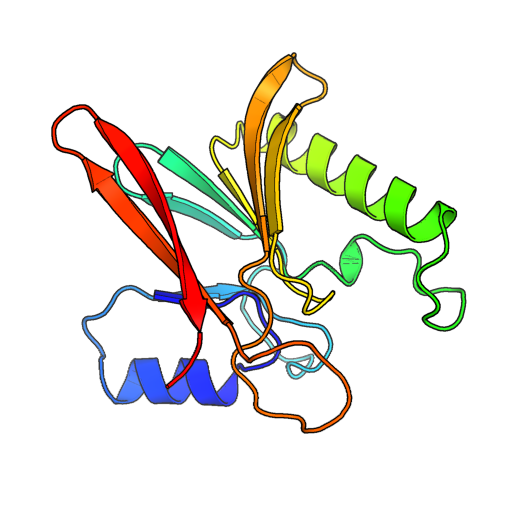 93.81 104 THR A C 1
ATOM 832 O O . THR A 1 104 ? 0.365 3.038 14.639 1.00 93.81 104 THR A O 1
ATOM 835 N N . LYS A 1 105 ? 1.445 4.962 15.083 1.00 94.81 105 LYS A N 1
ATOM 836 C CA . LYS A 1 105 ? 0.269 5.753 15.434 1.00 94.81 105 LYS A CA 1
ATOM 837 C C . LYS A 1 105 ? 0.248 7.011 14.575 1.00 94.81 105 LYS A C 1
ATOM 839 O O . LYS A 1 105 ? 1.298 7.629 14.414 1.00 94.81 105 LYS A O 1
ATOM 844 N N . GLY A 1 106 ? -0.921 7.360 14.047 1.00 91.69 106 GLY A N 1
ATOM 845 C CA . GLY A 1 106 ? -1.173 8.688 13.492 1.00 91.69 106 GLY A CA 1
ATOM 846 C C . GLY A 1 106 ? -1.049 9.769 14.570 1.00 91.69 106 GLY A C 1
ATOM 847 O O . GLY A 1 106 ? -0.951 9.471 15.766 1.00 91.69 106 GLY A O 1
ATOM 848 N N . LEU A 1 107 ? -1.076 11.025 14.151 1.00 92.12 107 LEU A N 1
ATOM 849 C CA . LEU A 1 107 ? -1.082 12.217 14.996 1.00 92.12 107 LEU A CA 1
ATOM 850 C C . LEU A 1 107 ? -2.286 12.238 15.951 1.00 92.12 107 LEU A C 1
ATOM 852 O O . LEU A 1 107 ? -2.152 12.688 17.086 1.00 92.12 107 LEU A O 1
ATOM 856 N N . SER A 1 108 ? -3.433 11.678 15.548 1.00 93.75 108 SER A N 1
ATOM 857 C CA . SER A 1 108 ? -4.615 11.497 16.414 1.00 93.75 108 SER A CA 1
ATOM 858 C C . SER A 1 108 ? -4.453 10.386 17.462 1.00 93.75 108 SER A C 1
ATOM 860 O O . SER A 1 108 ? -5.322 10.185 18.310 1.00 93.75 108 SER A O 1
ATOM 862 N N . GLY A 1 109 ? -3.365 9.614 17.397 1.00 93.94 109 GLY A N 1
ATOM 863 C CA . GLY A 1 109 ? -3.138 8.432 18.225 1.00 93.94 109 GLY A CA 1
ATOM 864 C C . GLY A 1 109 ? -3.742 7.141 17.663 1.00 93.94 109 GLY A C 1
ATOM 865 O O . GLY A 1 109 ? -3.504 6.073 18.245 1.00 93.94 109 GLY A O 1
ATOM 866 N N . LYS A 1 110 ? -4.467 7.191 16.532 1.00 93.19 110 LYS A N 1
ATOM 867 C CA . LYS A 1 110 ? -4.981 5.991 15.858 1.00 93.19 110 LYS A CA 1
ATOM 868 C C . LYS A 1 110 ? -3.837 5.055 15.485 1.00 93.19 110 LYS A C 1
ATOM 870 O O . LYS A 1 110 ? -2.878 5.446 14.828 1.00 93.19 110 LYS A O 1
ATOM 875 N N . VAL A 1 111 ? -3.959 3.791 15.874 1.00 95.31 111 VAL A N 1
ATOM 876 C CA . VAL A 1 111 ? -3.019 2.745 15.473 1.00 95.31 111 VAL A CA 1
ATOM 877 C C . VAL A 1 111 ? -3.240 2.383 14.008 1.00 95.31 111 VAL A C 1
ATOM 879 O O . VAL A 1 111 ? -4.360 2.062 13.620 1.00 95.31 111 VAL A O 1
ATOM 882 N N . CYS A 1 112 ? -2.153 2.334 13.245 1.00 96.06 112 CYS A N 1
ATOM 883 C CA . CYS A 1 112 ? -2.149 1.938 11.843 1.00 96.06 112 CYS A CA 1
ATOM 884 C C . CYS A 1 112 ? -0.939 1.041 11.539 1.00 96.06 112 CYS A C 1
ATOM 886 O O . CYS A 1 112 ? 0.123 1.165 12.160 1.00 96.06 112 CYS A O 1
ATOM 888 N N . TRP A 1 113 ? -1.096 0.118 10.594 1.00 94.56 113 TRP A N 1
ATOM 889 C CA . TRP A 1 113 ? 0.031 -0.605 10.007 1.00 94.56 113 TRP A CA 1
ATOM 890 C C . TRP A 1 113 ? 0.564 0.138 8.788 1.00 94.56 113 TRP A C 1
ATOM 892 O O . TRP A 1 113 ? -0.178 0.369 7.844 1.00 94.56 113 TRP A O 1
ATOM 902 N N . MET A 1 114 ? 1.853 0.453 8.787 1.00 94.50 114 MET A N 1
ATOM 903 C CA . MET A 1 114 ? 2.560 1.017 7.641 1.00 94.50 114 MET A CA 1
ATOM 904 C C . MET A 1 114 ? 3.427 -0.065 7.004 1.00 94.50 114 MET A C 1
ATOM 906 O O . MET A 1 114 ? 4.160 -0.761 7.717 1.00 94.50 114 MET A O 1
ATOM 910 N N . MET A 1 115 ? 3.326 -0.235 5.688 1.00 93.94 115 MET A N 1
ATOM 911 C CA . MET A 1 115 ? 4.008 -1.324 4.990 1.00 93.94 115 MET A CA 1
ATOM 912 C C . MET A 1 115 ? 4.541 -0.898 3.626 1.00 93.94 115 MET A C 1
ATOM 914 O O . MET A 1 115 ? 3.860 -0.189 2.885 1.00 93.94 115 MET A O 1
ATOM 918 N N . ASN A 1 116 ? 5.703 -1.448 3.278 1.00 93.50 116 ASN A N 1
ATOM 919 C CA . ASN A 1 116 ? 6.234 -1.465 1.924 1.00 93.50 116 ASN A CA 1
ATOM 920 C C . ASN A 1 116 ? 6.512 -2.920 1.512 1.00 93.50 116 ASN A C 1
ATOM 922 O O . ASN A 1 116 ? 7.249 -3.612 2.221 1.00 93.50 116 ASN A O 1
ATOM 926 N N . PRO A 1 117 ? 5.913 -3.425 0.412 1.00 94.12 117 PRO A N 1
ATOM 927 C CA . PRO A 1 117 ? 6.107 -4.800 -0.039 1.00 94.12 117 PRO A CA 1
ATOM 928 C C . PRO A 1 117 ? 7.479 -5.045 -0.688 1.00 94.12 117 PRO A C 1
ATOM 930 O O . PRO A 1 117 ? 7.756 -6.184 -1.053 1.00 94.12 117 PRO A O 1
ATOM 933 N N . GLY A 1 118 ? 8.321 -4.020 -0.823 1.00 91.56 118 GLY A N 1
ATOM 934 C CA . GLY A 1 118 ? 9.577 -4.087 -1.555 1.00 91.56 118 GLY A CA 1
ATOM 935 C C . GLY A 1 118 ? 9.355 -3.948 -3.059 1.00 91.56 118 GLY A C 1
ATOM 936 O O . GLY A 1 118 ? 8.432 -3.266 -3.505 1.00 91.56 118 GLY A O 1
ATOM 937 N N . CYS A 1 119 ? 10.216 -4.591 -3.841 1.00 89.44 119 CYS A N 1
ATOM 938 C CA . CYS A 1 119 ? 10.148 -4.598 -5.298 1.00 89.44 119 CYS A CA 1
ATOM 939 C C . CYS A 1 119 ? 10.126 -6.038 -5.818 1.00 89.44 119 CYS A C 1
ATOM 941 O O . CYS A 1 119 ? 10.902 -6.873 -5.358 1.00 89.44 119 CYS A O 1
ATOM 943 N N . VAL A 1 120 ? 9.253 -6.329 -6.786 1.00 88.88 120 VAL A N 1
ATOM 944 C CA . VAL A 1 120 ? 9.152 -7.655 -7.426 1.00 88.88 120 VAL A CA 1
ATOM 945 C C . VAL A 1 120 ? 10.161 -7.852 -8.562 1.00 88.88 120 VAL A C 1
ATOM 947 O O . VAL A 1 120 ? 10.381 -8.984 -8.995 1.00 88.88 120 VAL A O 1
ATOM 950 N N . SER A 1 121 ? 10.786 -6.771 -9.041 1.00 79.62 121 SER A N 1
ATOM 951 C CA . SER A 1 121 ? 11.770 -6.820 -10.122 1.00 79.62 121 SER A CA 1
ATOM 952 C C . SER A 1 121 ? 13.108 -7.390 -9.648 1.00 79.62 121 SER A C 1
ATOM 954 O O . SER A 1 121 ? 13.596 -7.093 -8.559 1.00 79.62 121 SER A O 1
ATOM 956 N N . ARG A 1 122 ? 13.738 -8.189 -10.515 1.00 61.44 122 ARG A N 1
ATOM 957 C CA . ARG A 1 122 ? 15.092 -8.735 -10.340 1.00 61.44 122 ARG A CA 1
ATOM 958 C C . ARG A 1 122 ? 16.133 -7.810 -10.966 1.00 61.44 122 ARG A C 1
ATOM 960 O O . ARG A 1 122 ? 16.961 -8.271 -11.755 1.00 61.44 122 ARG A O 1
ATOM 967 N N . GLU A 1 123 ? 16.114 -6.523 -10.631 1.00 61.31 123 GLU A N 1
ATOM 968 C CA . GLU A 1 123 ? 17.249 -5.656 -10.954 1.00 61.31 123 GLU A CA 1
ATOM 969 C C . GLU A 1 123 ? 18.457 -6.102 -10.126 1.00 61.31 123 GLU A C 1
ATOM 971 O O . GLU A 1 123 ? 18.679 -5.691 -8.983 1.00 61.31 123 GLU A O 1
ATOM 976 N N . LYS A 1 124 ? 19.209 -7.045 -10.705 1.00 46.69 124 LYS A N 1
ATOM 977 C CA . LYS A 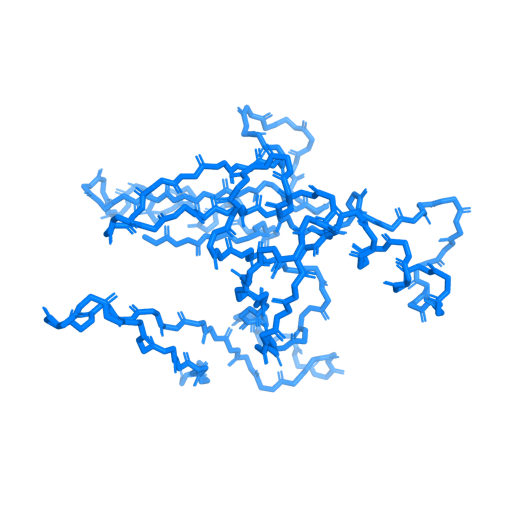1 124 ? 20.415 -7.610 -10.114 1.00 46.69 124 LYS A CA 1
ATOM 978 C C . LYS A 1 124 ? 21.354 -6.459 -9.757 1.00 46.69 124 LYS A C 1
ATOM 980 O O . LYS A 1 124 ? 21.728 -5.680 -10.630 1.00 46.69 124 LYS A O 1
ATOM 985 N N . ASN A 1 125 ? 21.774 -6.430 -8.493 1.00 50.84 125 ASN A N 1
ATOM 986 C CA . ASN A 1 125 ? 22.774 -5.529 -7.904 1.00 50.84 125 ASN A CA 1
ATOM 987 C C . ASN A 1 125 ? 22.290 -4.158 -7.395 1.00 50.84 125 ASN A C 1
ATOM 989 O O . ASN A 1 125 ? 23.142 -3.381 -6.970 1.00 50.84 125 ASN A O 1
ATOM 993 N N . VAL A 1 126 ? 20.984 -3.859 -7.379 1.00 56.38 126 VAL A N 1
ATOM 994 C CA . VAL A 1 126 ? 20.489 -2.573 -6.833 1.00 56.38 126 VAL A CA 1
ATOM 995 C C . VAL A 1 126 ? 19.680 -2.746 -5.543 1.00 56.38 126 VAL A C 1
ATOM 997 O O . VAL A 1 126 ? 19.829 -1.948 -4.620 1.00 56.38 126 VAL A O 1
ATOM 1000 N N . TYR A 1 127 ? 18.885 -3.814 -5.432 1.00 58.66 127 TYR A N 1
ATOM 1001 C CA . TYR A 1 127 ? 17.975 -4.035 -4.301 1.00 58.66 127 TYR A CA 1
ATOM 1002 C C . TYR A 1 127 ? 18.142 -5.437 -3.688 1.00 58.66 127 TYR A C 1
ATOM 1004 O O . TYR A 1 127 ? 18.773 -6.315 -4.279 1.00 58.66 127 TYR A O 1
ATOM 1012 N N . ALA A 1 128 ? 17.601 -5.635 -2.477 1.00 66.38 128 ALA A N 1
ATOM 1013 C CA . ALA A 1 128 ? 17.520 -6.942 -1.815 1.00 66.38 128 ALA A CA 1
ATOM 1014 C C . ALA A 1 128 ? 16.728 -7.965 -2.662 1.00 66.38 128 ALA A C 1
ATOM 1016 O O . ALA A 1 128 ? 16.201 -7.626 -3.721 1.00 66.38 128 ALA A O 1
ATOM 1017 N N . ASN A 1 129 ? 16.625 -9.220 -2.199 1.00 80.06 129 ASN A N 1
ATOM 1018 C CA . ASN A 1 129 ? 15.827 -10.246 -2.881 1.00 80.06 129 ASN A CA 1
ATOM 1019 C C . ASN A 1 129 ? 14.435 -9.697 -3.258 1.00 80.06 129 ASN A C 1
ATOM 1021 O O . ASN A 1 129 ? 13.800 -9.037 -2.426 1.00 80.06 129 ASN A O 1
ATOM 1025 N N . PRO A 1 130 ? 13.949 -9.958 -4.488 1.00 88.75 130 PRO A N 1
ATOM 1026 C CA . PRO A 1 130 ? 12.663 -9.448 -4.940 1.00 88.75 130 PRO A CA 1
ATOM 1027 C C . PRO A 1 130 ? 11.558 -9.959 -4.022 1.00 88.75 130 PRO A C 1
ATOM 1029 O O . PRO A 1 130 ? 11.498 -11.153 -3.723 1.00 88.75 130 PRO A O 1
ATOM 1032 N N . THR A 1 131 ? 10.687 -9.066 -3.570 1.00 92.38 131 THR A N 1
ATOM 1033 C CA . THR A 1 131 ? 9.681 -9.357 -2.548 1.00 92.38 131 THR A CA 1
ATOM 1034 C C . THR A 1 131 ? 8.302 -8.831 -2.916 1.00 92.38 131 THR A C 1
ATOM 1036 O O . THR A 1 131 ? 8.143 -7.918 -3.722 1.00 92.38 131 THR A O 1
ATOM 1039 N N . TYR A 1 132 ? 7.285 -9.450 -2.320 1.00 94.06 132 TYR A N 1
ATOM 1040 C CA . TYR A 1 132 ? 5.912 -8.968 -2.312 1.00 94.06 132 TYR A CA 1
ATOM 1041 C C . TYR A 1 132 ? 5.252 -9.241 -0.959 1.00 94.06 132 TYR A C 1
ATOM 1043 O O . TYR A 1 132 ? 5.705 -10.066 -0.158 1.00 94.06 132 TYR A O 1
ATOM 1051 N N . GLY A 1 133 ? 4.145 -8.546 -0.715 1.00 93.75 133 GLY A N 1
ATOM 1052 C CA . GLY A 1 133 ? 3.340 -8.689 0.488 1.00 93.75 133 GLY A CA 1
ATOM 1053 C C . GLY A 1 133 ? 2.120 -9.587 0.301 1.00 93.75 133 GLY A C 1
ATOM 1054 O O . GLY A 1 133 ? 1.441 -9.530 -0.724 1.00 93.75 133 GLY A O 1
ATOM 1055 N N . LEU A 1 134 ? 1.797 -10.383 1.319 1.00 94.12 134 LEU A N 1
ATOM 1056 C CA . LEU A 1 134 ? 0.582 -11.192 1.382 1.00 94.12 134 LEU A CA 1
ATOM 1057 C C . LEU A 1 134 ? -0.227 -10.840 2.637 1.00 94.12 134 LEU A C 1
ATOM 1059 O O . LEU A 1 134 ? 0.201 -11.138 3.752 1.00 94.12 134 LEU A O 1
ATOM 1063 N N . LEU A 1 135 ? -1.420 -10.269 2.442 1.00 91.94 135 LEU A N 1
ATOM 1064 C CA . LEU A 1 135 ? -2.426 -10.045 3.491 1.00 91.94 135 LEU A CA 1
ATOM 1065 C C . LEU A 1 135 ? -3.409 -11.204 3.513 1.00 91.94 135 LEU A C 1
ATOM 1067 O O . LEU A 1 135 ? -4.001 -11.546 2.489 1.00 91.94 135 LEU A O 1
ATOM 1071 N N . LYS A 1 136 ? -3.652 -11.757 4.696 1.00 92.12 136 LYS A N 1
ATOM 1072 C CA . LYS A 1 136 ? -4.707 -12.740 4.919 1.00 92.12 136 LYS A CA 1
ATOM 1073 C C . LYS A 1 136 ? -5.583 -12.309 6.085 1.00 92.12 136 LYS A C 1
ATOM 1075 O O . LYS A 1 136 ? -5.130 -12.247 7.225 1.00 92.12 136 LYS A O 1
ATOM 1080 N N . PHE A 1 137 ? -6.858 -12.074 5.800 1.00 89.31 137 PHE A N 1
ATOM 1081 C CA . PHE A 1 137 ? -7.872 -11.894 6.832 1.00 89.31 137 PHE A CA 1
ATOM 1082 C C . PHE A 1 137 ? -8.134 -13.231 7.527 1.00 89.31 137 PHE A C 1
ATOM 1084 O O . PHE A 1 137 ? -8.401 -14.252 6.884 1.00 89.31 137 PHE A O 1
ATOM 1091 N N . LYS A 1 138 ? -8.031 -13.240 8.853 1.00 88.88 138 LYS A N 1
ATOM 1092 C CA . LYS A 1 138 ? -8.401 -14.380 9.691 1.00 88.88 138 LYS A CA 1
ATOM 1093 C C . LYS A 1 138 ? -9.889 -14.315 10.025 1.00 88.88 138 LYS A C 1
ATOM 1095 O O . LYS A 1 138 ? -10.497 -13.250 10.031 1.00 88.88 138 LYS A O 1
ATOM 1100 N N . LYS A 1 139 ? -10.469 -15.468 10.379 1.00 86.50 139 LYS A N 1
ATOM 1101 C CA . LYS A 1 139 ? -11.888 -15.581 10.771 1.00 86.50 139 LYS A CA 1
ATOM 1102 C C . LYS A 1 139 ? -12.264 -14.699 11.970 1.00 86.50 139 LYS A C 1
ATOM 1104 O O . LYS A 1 139 ? -13.409 -14.295 12.081 1.00 86.50 139 LYS A O 1
ATOM 1109 N N . ASN A 1 140 ? -11.309 -14.396 12.849 1.00 85.06 140 ASN A N 1
ATOM 1110 C CA . ASN A 1 140 ? -11.502 -13.516 14.005 1.00 85.06 140 ASN A CA 1
ATOM 1111 C C . ASN A 1 140 ? -11.330 -12.018 13.673 1.00 85.06 140 ASN A C 1
ATOM 1113 O O . ASN A 1 140 ? -11.217 -11.206 14.586 1.00 85.06 140 ASN A O 1
ATOM 1117 N N . GLY A 1 141 ? -11.241 -11.651 12.390 1.00 77.62 141 GLY A N 1
ATOM 1118 C CA . GLY A 1 141 ? -11.107 -10.265 11.938 1.00 77.62 141 GLY A CA 1
ATOM 1119 C C . GLY A 1 141 ? -9.695 -9.682 12.043 1.00 77.62 141 GLY A C 1
ATOM 1120 O O . GLY A 1 141 ? -9.488 -8.535 11.642 1.00 77.62 141 GLY A O 1
ATOM 1121 N N . SER A 1 142 ? -8.712 -10.437 12.551 1.00 82.81 142 SER A N 1
ATOM 1122 C CA . SER A 1 142 ? -7.316 -9.999 12.529 1.00 82.81 142 SER A CA 1
ATOM 1123 C C . SER A 1 142 ? -6.675 -10.227 11.160 1.00 82.81 142 SER A C 1
ATOM 1125 O O . SER A 1 142 ? -7.137 -11.032 10.350 1.00 82.81 142 SER A O 1
ATOM 1127 N N . LEU A 1 143 ? -5.595 -9.498 10.897 1.00 86.12 143 LEU A N 1
ATOM 1128 C CA . LEU A 1 143 ? -4.816 -9.613 9.672 1.00 86.12 143 LEU A CA 1
ATOM 1129 C C . LEU A 1 143 ? -3.509 -10.346 9.948 1.00 86.12 143 LEU A C 1
ATOM 1131 O O . LEU A 1 143 ? -2.788 -10.032 10.892 1.00 86.12 143 LEU A O 1
ATOM 1135 N N . GLU A 1 144 ? -3.207 -11.324 9.105 1.00 89.75 144 GLU A N 1
ATOM 1136 C CA . GLU A 1 144 ? -1.874 -11.897 8.976 1.00 89.75 144 GLU A CA 1
ATOM 1137 C C . GLU A 1 144 ? -1.182 -11.257 7.783 1.00 89.75 144 GLU A C 1
ATOM 1139 O O . GLU A 1 144 ? -1.747 -11.221 6.690 1.00 89.75 144 GLU A O 1
ATOM 1144 N N . TRP A 1 145 ? 0.044 -10.794 7.990 1.00 87.12 145 TRP A N 1
ATOM 1145 C CA . TRP A 1 145 ? 0.907 -10.328 6.916 1.00 87.12 145 TRP A CA 1
ATOM 1146 C C . TRP A 1 145 ? 2.116 -11.240 6.779 1.00 87.12 145 TRP A C 1
ATOM 1148 O O . TRP A 1 145 ? 2.664 -11.712 7.779 1.00 87.12 145 TRP A O 1
ATOM 1158 N N . LYS A 1 146 ? 2.544 -11.466 5.537 1.00 90.31 146 LYS A N 1
ATOM 1159 C CA . LYS A 1 146 ? 3.806 -12.131 5.214 1.00 90.31 146 LYS A CA 1
ATOM 1160 C C . LYS A 1 146 ? 4.504 -11.395 4.083 1.00 90.31 146 LYS A C 1
ATOM 1162 O O . LYS A 1 146 ? 3.891 -11.162 3.047 1.00 90.31 146 LYS A O 1
ATOM 1167 N N . MET A 1 147 ? 5.791 -11.119 4.272 1.00 90.75 147 MET A N 1
ATOM 1168 C CA . MET A 1 147 ? 6.696 -10.822 3.167 1.00 90.75 147 MET A CA 1
ATOM 1169 C C . MET A 1 147 ? 7.134 -12.137 2.528 1.00 90.75 147 MET A C 1
ATOM 1171 O O . MET A 1 147 ? 7.427 -13.109 3.231 1.00 90.75 147 MET A O 1
ATOM 1175 N N . LYS A 1 148 ? 7.128 -12.183 1.203 1.00 92.12 148 LYS A N 1
ATOM 1176 C CA . LYS A 1 148 ? 7.463 -13.359 0.400 1.00 92.12 148 LYS A CA 1
ATOM 1177 C C . LYS A 1 148 ? 8.497 -12.961 -0.636 1.00 92.12 148 LYS A C 1
ATOM 1179 O O . LYS A 1 148 ? 8.338 -11.923 -1.264 1.00 92.12 148 LYS A O 1
ATOM 1184 N N . GLU A 1 149 ? 9.509 -13.796 -0.833 1.00 89.56 149 GLU A N 1
ATOM 1185 C CA . GLU A 1 149 ? 10.438 -13.639 -1.950 1.00 89.56 149 GLU A CA 1
ATOM 1186 C C . GLU A 1 149 ? 9.825 -14.185 -3.249 1.00 89.56 149 GLU A C 1
ATOM 1188 O O . GLU A 1 149 ? 9.029 -15.133 -3.227 1.00 89.56 149 GLU A O 1
ATOM 1193 N N . VAL A 1 150 ? 10.186 -13.581 -4.380 1.00 86.56 150 VAL A N 1
ATOM 1194 C CA . VAL A 1 150 ? 9.798 -14.042 -5.718 1.00 86.56 150 VAL A CA 1
ATOM 1195 C C . VAL A 1 150 ? 10.705 -15.210 -6.126 1.00 86.56 150 VAL A C 1
ATOM 1197 O O . VAL A 1 150 ? 11.885 -15.010 -6.431 1.00 86.56 150 VAL A O 1
ATOM 1200 N N . GLN A 1 151 ? 10.142 -16.422 -6.128 1.00 74.56 151 GLN A N 1
ATOM 1201 C CA . GLN A 1 151 ? 10.809 -17.670 -6.536 1.00 74.56 151 GLN A CA 1
ATOM 1202 C C . GLN A 1 151 ? 11.073 -17.710 -8.044 1.00 74.56 151 GLN A C 1
ATOM 1204 O O . GLN A 1 151 ? 10.198 -17.263 -8.811 1.00 74.56 151 GLN A O 1
#

Foldseek 3Di:
DEEQAPQVVVQVVCCVVPVPDDYHYAHDPPRDPPDPHDQWDWDADLNFIEIGHAQPVQADPPDPDDPDPNRVVSSVLVQLVVCVVRVHQEYEYHDVLDFDWDWDAHPVRRIHIYTYQGAQDCPDPDHDARWGKDWDQDPVRDIDIDIDGDD

Nearest PDB structures (foldseek):
  5xch-assembly2_B  TM=6.255E-01  e=1.172E-07  Entamoeba histolytica
  5w8m-assembly5_E  TM=6.228E-01  e=5.363E-07  Thermochaetoides thermophila
  2xmo-assembly2_B  TM=5.320E-01  e=3.370E-03  Listeria monocytogenes
  2xmo-assembly1_A  TM=5.239E-01  e=1.359E-02  Listeria monocytogenes
  3e0j-assembly4_A  TM=5.579E-01  e=1.331E-01  Homo sapiens

pLDDT: mean 86.72, std 12.93, range [41.06, 98.19]

Sequence (151 aa):
MIHLGDGKADVEKVREDYPKMPIYNVPGNVDSNNTNEEWVKVCEIGGKRFVLVHGHLMINETKQPKQTDENRISARNTMLLLIDENNADILLHGHSHEAFMHRTKGLSGKVCWMMNPGCVSREKNVYANPTYGLLKFKKNGSLEWKMKEVQ

Radius of gyration: 15.4 Å; Cα contacts (8 Å, |Δi|>4): 270; chains: 1; bounding box: 37×38×38 Å

Secondary structure (DSSP, 8-state):
-EE-SS-HHHHHHHHHH-TTS--EE---TTS-S---S-SEEEEEETTEEEEEE-SGGGS-TTS-S---HHHHHHHHHHHHHHHHHTT-SEEEE-SS---EEEEEE-TT--EEEEEE----S--TTTSSS-EEEEEEE-TTS-EEEEEEE--

Solvent-accessible surface area (backbone atoms only — not comparable to full-atom values): 8718 Å² total; per-residue (Å²): 90,80,44,44,35,64,46,60,71,60,53,51,50,47,43,69,78,37,74,84,60,66,72,49,66,20,53,23,91,78,32,66,91,86,60,98,59,48,59,67,40,77,48,77,58,95,92,37,36,36,34,38,26,10,51,65,88,34,37,70,80,91,51,82,91,66,92,40,73,67,36,54,51,43,28,48,52,50,52,29,49,52,30,46,81,63,64,25,43,30,39,42,33,37,76,76,46,58,64,46,75,46,84,48,59,21,86,83,61,51,64,25,39,41,36,23,40,28,34,72,63,81,60,81,91,78,60,74,82,22,20,40,66,44,83,41,80,43,96,87,74,50,76,45,77,43,84,42,71,72,128

Organism: NCBI:txid1076179

InterPro domains:
  IPR024654 Calcineurin-like phosphoesterase domain, lpxH-type [PF12850] (2-139)
  IPR029052 Metallo-dependent phosphatase-like [G3DSA:3.60.21.10] (1-151)
  IPR029052 Metallo-dependent phosphatase-like [SSF56300] (2-141)